Protein AF-A0A9W4X6H3-F1 (afdb_monomer)

Sequence (43 aa):
MKALTPKACVAIIYGKKCRQSDRTIAKNLGCSKTAVYNTLKRL

Foldseek 3Di:
DPQDDPVLLVLLVVCVVVVHDLVRSCVVSVHDSVNSVVSVVVD

Organism: NCBI:txid1117311

Mean predicted aligned error: 3.18 Å

pLDDT: mean 90.16, std 8.17, range [56.22, 95.75]

Solvent-accessible surface area (backbone atoms only — not comparable to full-atom values): 2640 Å² total; per-residue (Å²): 129,85,79,78,50,72,70,53,54,51,50,48,55,50,35,49,75,72,68,48,50,60,64,56,47,13,62,76,67,76,48,52,51,66,56,51,50,54,55,62,72,74,106

Radius of gyration: 8.99 Å; Cα contacts (8 Å, |Δi|>4): 27; chains: 1; bounding box: 20×20×18 Å

Structure (mmCIF, N/CA/C/O backbone):
data_AF-A0A9W4X6H3-F1
#
_entry.id   AF-A0A9W4X6H3-F1
#
loop_
_atom_site.group_PDB
_atom_site.id
_atom_site.type_symbol
_atom_site.label_atom_id
_atom_site.label_alt_id
_atom_site.label_comp_id
_atom_site.label_asym_id
_atom_site.label_entity_id
_atom_site.label_seq_id
_atom_site.pdbx_PDB_ins_code
_atom_site.Cartn_x
_atom_site.Cartn_y
_atom_site.Cartn_z
_atom_site.occupancy
_atom_site.B_iso_or_equiv
_atom_site.auth_seq_id
_atom_site.auth_comp_id
_atom_site.auth_asym_id
_atom_site.auth_atom_id
_atom_site.pdbx_PDB_model_num
ATOM 1 N N . MET A 1 1 ? -12.123 6.299 7.505 1.00 56.22 1 MET A N 1
ATOM 2 C CA . MET A 1 1 ? -11.093 5.239 7.377 1.00 56.22 1 MET A CA 1
ATOM 3 C C . MET A 1 1 ? -9.905 5.630 8.237 1.00 56.22 1 MET A C 1
ATOM 5 O O . MET A 1 1 ? -9.494 6.780 8.159 1.00 56.22 1 MET A O 1
ATOM 9 N N . LYS A 1 2 ? -9.386 4.726 9.075 1.00 67.31 2 LYS A N 1
ATOM 10 C CA . LYS A 1 2 ? -8.181 5.004 9.871 1.00 67.31 2 LYS A CA 1
ATOM 11 C C . LYS A 1 2 ? -7.012 5.251 8.912 1.00 67.31 2 LYS A C 1
ATOM 13 O O . LYS A 1 2 ? -6.847 4.492 7.957 1.00 67.31 2 LYS A O 1
ATOM 18 N N . ALA A 1 3 ? -6.267 6.334 9.116 1.00 71.94 3 ALA A N 1
ATOM 19 C CA . ALA A 1 3 ? -5.127 6.655 8.265 1.00 71.94 3 ALA A CA 1
ATOM 20 C C . ALA A 1 3 ? -4.082 5.530 8.344 1.00 71.94 3 ALA A C 1
ATOM 22 O O . ALA A 1 3 ? -3.810 5.005 9.426 1.00 71.94 3 ALA A 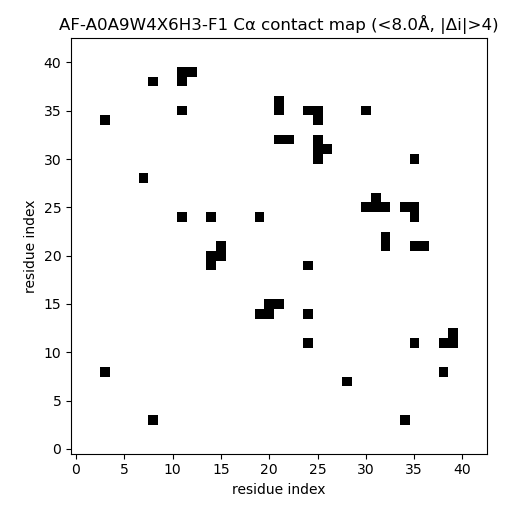O 1
ATOM 23 N N . LEU A 1 4 ? -3.520 5.147 7.194 1.00 82.69 4 LEU A N 1
ATOM 24 C CA . LEU A 1 4 ? -2.390 4.221 7.142 1.00 82.69 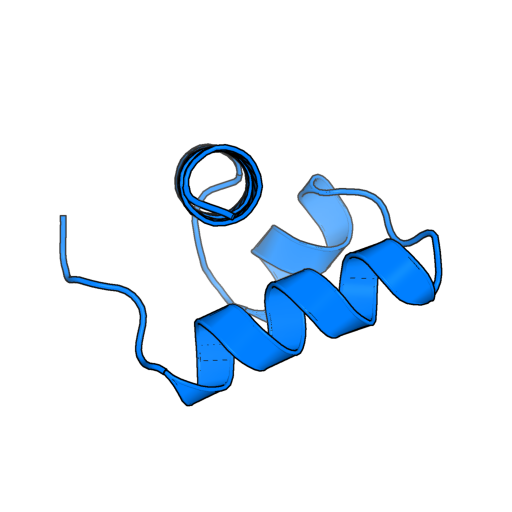4 LEU A CA 1
ATOM 25 C C . LEU A 1 4 ? -1.205 4.838 7.885 1.00 82.69 4 LEU A C 1
ATOM 27 O O . LEU A 1 4 ? -0.913 6.025 7.736 1.00 82.69 4 LEU A O 1
ATOM 31 N N . THR A 1 5 ? -0.522 4.026 8.686 1.00 88.56 5 THR A N 1
ATOM 32 C CA . THR A 1 5 ? 0.695 4.473 9.360 1.00 88.56 5 THR A CA 1
ATOM 33 C C . THR A 1 5 ? 1.790 4.747 8.323 1.00 88.56 5 THR A C 1
ATOM 35 O O . THR A 1 5 ? 1.820 4.084 7.280 1.00 88.56 5 TH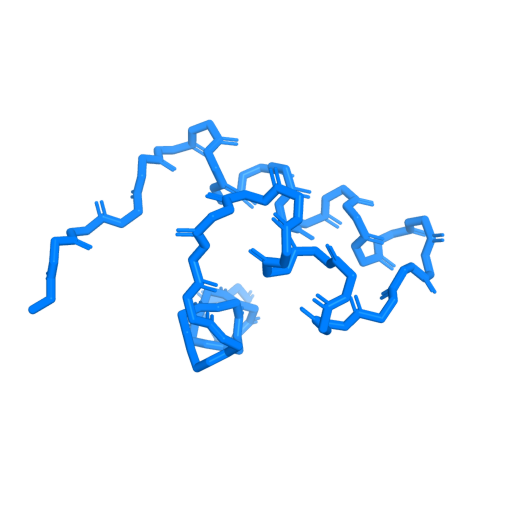R A O 1
ATOM 38 N N . PRO A 1 6 ? 2.742 5.658 8.600 1.00 89.69 6 PRO A N 1
ATOM 39 C CA . PRO A 1 6 ? 3.862 5.919 7.694 1.00 89.69 6 PRO A CA 1
ATOM 40 C C . PRO A 1 6 ? 4.613 4.639 7.295 1.00 89.69 6 PRO A C 1
ATOM 42 O O . PRO A 1 6 ? 4.929 4.434 6.126 1.00 89.69 6 PRO A O 1
ATOM 45 N N . LYS A 1 7 ? 4.798 3.715 8.249 1.00 91.38 7 LYS A N 1
ATOM 46 C CA . LYS A 1 7 ? 5.415 2.400 8.019 1.00 91.38 7 LYS A CA 1
ATOM 47 C C . LYS A 1 7 ? 4.650 1.563 6.988 1.00 91.38 7 LYS A C 1
ATOM 49 O O . LYS A 1 7 ? 5.264 0.927 6.136 1.00 91.38 7 LYS A O 1
ATOM 54 N N . ALA A 1 8 ? 3.319 1.576 7.039 1.00 91.12 8 ALA A N 1
ATOM 55 C CA . ALA A 1 8 ? 2.497 0.845 6.085 1.00 91.12 8 ALA A CA 1
ATOM 56 C C . ALA A 1 8 ? 2.535 1.481 4.685 1.00 91.12 8 ALA A C 1
ATOM 58 O O . ALA A 1 8 ? 2.584 0.754 3.696 1.00 91.12 8 ALA A O 1
ATOM 59 N N . CYS A 1 9 ? 2.605 2.813 4.582 1.00 92.00 9 CYS A N 1
ATOM 60 C CA . CYS A 1 9 ? 2.812 3.490 3.297 1.00 92.00 9 CYS A CA 1
ATOM 61 C C . CYS A 1 9 ? 4.148 3.095 2.648 1.00 92.00 9 CYS A C 1
ATOM 63 O O . CYS A 1 9 ? 4.181 2.774 1.46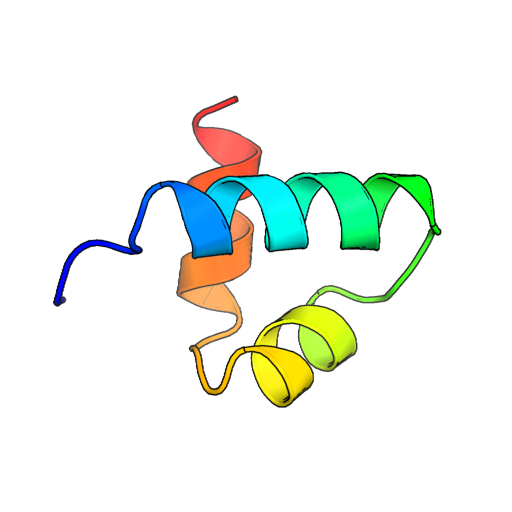1 1.00 92.00 9 CYS A O 1
ATOM 65 N N . VAL A 1 10 ? 5.233 3.036 3.426 1.00 93.69 10 VAL A N 1
ATOM 66 C CA . VAL A 1 10 ? 6.544 2.575 2.932 1.00 93.69 10 VAL A CA 1
ATOM 67 C C . VAL A 1 10 ? 6.480 1.120 2.462 1.00 93.69 10 VAL A C 1
ATOM 69 O O . VAL A 1 10 ? 6.982 0.800 1.386 1.00 93.69 10 VAL A O 1
ATOM 72 N N . ALA A 1 11 ? 5.810 0.245 3.216 1.00 95.00 11 ALA A N 1
ATOM 73 C CA . ALA A 1 11 ? 5.629 -1.152 2.826 1.00 95.00 11 ALA A CA 1
ATOM 74 C C . ALA A 1 11 ? 4.823 -1.303 1.521 1.00 95.00 11 ALA A C 1
ATOM 76 O O . ALA A 1 11 ? 5.152 -2.156 0.698 1.00 95.00 11 ALA A O 1
ATOM 77 N N . ILE A 1 12 ? 3.816 -0.450 1.293 1.00 95.06 12 ILE A N 1
ATOM 78 C CA . ILE A 1 12 ? 3.060 -0.399 0.030 1.00 95.06 12 ILE A CA 1
ATOM 79 C C . ILE A 1 12 ? 3.980 -0.041 -1.144 1.00 95.06 12 ILE A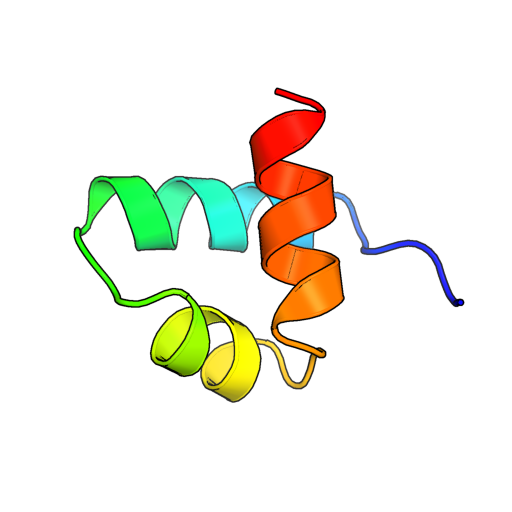 C 1
ATOM 81 O O . ILE A 1 12 ? 3.989 -0.747 -2.155 1.00 95.06 12 ILE A O 1
ATOM 85 N N . ILE A 1 13 ? 4.778 1.022 -1.004 1.00 93.81 13 ILE A N 1
ATOM 86 C CA . ILE A 1 13 ? 5.725 1.466 -2.040 1.00 93.81 13 ILE A CA 1
ATOM 87 C C . ILE A 1 13 ? 6.731 0.359 -2.353 1.00 93.81 13 ILE A C 1
ATOM 89 O O . ILE A 1 13 ? 6.968 0.037 -3.519 1.00 93.81 13 ILE A O 1
ATOM 93 N N . TYR A 1 14 ? 7.309 -0.241 -1.312 1.00 95.56 14 TYR A N 1
ATOM 94 C CA . TYR A 1 14 ? 8.277 -1.321 -1.453 1.00 95.56 14 TYR A CA 1
ATOM 95 C C . TYR A 1 14 ? 7.662 -2.538 -2.153 1.00 95.56 14 TYR A C 1
ATOM 97 O O . TYR A 1 14 ? 8.224 -3.038 -3.125 1.00 95.56 14 TYR A O 1
ATOM 105 N N . GLY A 1 15 ? 6.457 -2.950 -1.748 1.00 94.94 15 GLY A N 1
ATOM 106 C CA . GLY A 1 15 ? 5.723 -4.040 -2.390 1.00 94.94 15 GLY A CA 1
ATOM 107 C C . GLY A 1 15 ? 5.516 -3.807 -3.889 1.00 94.94 15 GLY A C 1
ATOM 108 O O . GLY A 1 15 ? 5.744 -4.720 -4.686 1.00 94.94 15 GLY A O 1
ATOM 109 N N . LYS A 1 16 ? 5.168 -2.580 -4.304 1.00 93.81 16 LYS A N 1
ATOM 110 C CA . LYS A 1 16 ? 5.049 -2.239 -5.733 1.00 93.81 16 LYS A CA 1
ATOM 111 C C . LYS A 1 16 ? 6.381 -2.250 -6.467 1.00 93.81 16 LYS A C 1
ATOM 113 O O . LYS A 1 16 ? 6.419 -2.750 -7.590 1.00 93.81 16 LYS A O 1
ATOM 118 N N . LYS A 1 17 ? 7.464 -1.760 -5.854 1.00 95.25 17 LYS A N 1
ATOM 119 C CA . LYS A 1 17 ? 8.818 -1.860 -6.431 1.00 95.25 17 LYS A CA 1
ATOM 120 C C . LYS A 1 17 ? 9.237 -3.318 -6.637 1.00 95.25 17 LYS A C 1
ATOM 122 O O . LYS A 1 17 ? 9.816 -3.643 -7.666 1.00 95.25 17 LYS A O 1
ATOM 127 N N . CYS A 1 18 ? 8.845 -4.212 -5.733 1.00 95.62 18 CYS A N 1
ATOM 128 C CA . CYS A 1 18 ? 9.018 -5.661 -5.869 1.00 95.62 18 CYS A CA 1
ATOM 129 C C . CYS A 1 18 ? 7.997 -6.329 -6.812 1.00 95.62 18 CYS A C 1
ATOM 131 O O . CYS A 1 18 ? 7.876 -7.552 -6.808 1.00 95.62 18 CYS A O 1
ATOM 133 N N . ARG A 1 19 ? 7.240 -5.552 -7.603 1.00 95.25 19 ARG A N 1
ATOM 134 C CA . ARG A 1 19 ? 6.213 -6.023 -8.551 1.00 95.25 19 ARG A CA 1
ATOM 135 C C . ARG A 1 19 ? 5.102 -6.865 -7.910 1.00 95.25 19 ARG A C 1
ATOM 137 O O . ARG A 1 19 ? 4.422 -7.619 -8.603 1.00 95.25 19 ARG A O 1
ATOM 144 N N . GLN A 1 20 ? 4.871 -6.727 -6.604 1.00 95.62 20 GLN A N 1
ATOM 145 C CA . GLN A 1 20 ? 3.745 -7.392 -5.956 1.00 95.62 20 GLN A CA 1
ATOM 146 C C . GLN A 1 20 ? 2.419 -6.798 -6.442 1.00 95.62 20 GLN A C 1
ATOM 148 O O . GLN A 1 20 ? 2.301 -5.601 -6.732 1.00 95.62 20 GLN A O 1
ATOM 153 N N . SER A 1 21 ? 1.394 -7.647 -6.506 1.00 94.88 21 SER A N 1
ATOM 154 C CA . SER A 1 21 ? 0.039 -7.195 -6.807 1.00 94.88 21 SER A CA 1
ATOM 155 C C . SER A 1 21 ? -0.529 -6.381 -5.641 1.00 94.88 21 SER A C 1
ATOM 157 O O . SER A 1 21 ? -0.256 -6.675 -4.476 1.00 94.88 21 SER A O 1
ATOM 159 N N . ASP A 1 22 ? -1.395 -5.409 -5.933 1.00 93.50 22 ASP A N 1
ATOM 160 C CA . ASP A 1 22 ? -2.049 -4.601 -4.892 1.00 93.50 22 ASP A CA 1
ATOM 161 C C . ASP A 1 22 ? -2.850 -5.477 -3.921 1.00 93.50 22 ASP A C 1
ATOM 163 O O . ASP A 1 22 ? -2.956 -5.170 -2.738 1.00 93.50 22 ASP A O 1
ATOM 167 N N . ARG A 1 23 ? -3.392 -6.601 -4.416 1.00 94.94 23 ARG A N 1
ATOM 168 C CA . ARG A 1 23 ? -4.115 -7.588 -3.607 1.00 94.94 23 ARG A CA 1
ATOM 169 C C . ARG A 1 23 ? -3.186 -8.284 -2.614 1.00 94.94 23 ARG A C 1
ATOM 171 O O . ARG A 1 23 ? -3.569 -8.470 -1.464 1.00 94.94 23 ARG A O 1
ATOM 178 N N . THR A 1 24 ? -1.981 -8.650 -3.046 1.00 95.75 24 THR A N 1
ATOM 179 C CA . THR A 1 24 ? -0.957 -9.258 -2.185 1.00 95.75 24 THR A CA 1
ATOM 180 C C . THR A 1 24 ? -0.506 -8.276 -1.110 1.00 95.75 24 THR A C 1
ATOM 182 O O . THR A 1 24 ? -0.491 -8.624 0.065 1.00 95.75 24 THR A O 1
ATOM 185 N N . ILE A 1 25 ? -0.224 -7.030 -1.496 1.00 95.38 25 ILE A N 1
ATOM 186 C CA . ILE A 1 25 ? 0.183 -5.963 -0.573 1.00 95.38 25 ILE A CA 1
ATOM 187 C C . ILE A 1 25 ? -0.914 -5.709 0.469 1.00 95.38 25 ILE A C 1
ATOM 189 O O . ILE A 1 25 ? -0.639 -5.684 1.666 1.00 95.38 25 ILE A O 1
ATOM 193 N N . ALA A 1 26 ? -2.167 -5.590 0.023 1.00 94.31 26 ALA A N 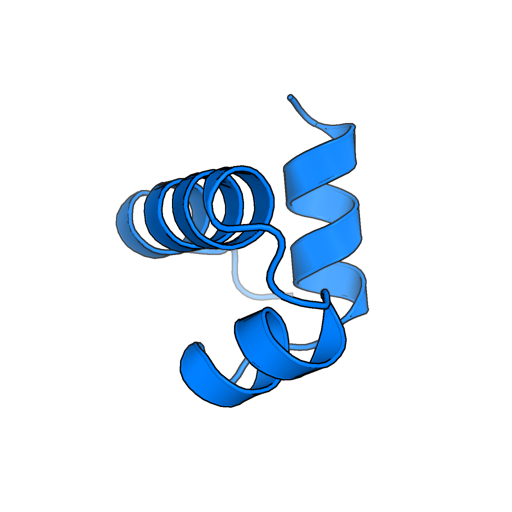1
ATOM 194 C CA . ALA A 1 26 ? -3.323 -5.396 0.892 1.00 94.31 26 ALA A CA 1
ATOM 195 C C . ALA A 1 26 ? -3.495 -6.548 1.894 1.00 94.31 26 ALA A C 1
ATOM 197 O O . ALA A 1 26 ? -3.685 -6.308 3.085 1.00 94.31 26 ALA A O 1
ATOM 198 N N . LYS A 1 27 ? -3.359 -7.799 1.430 1.00 95.62 27 LYS A N 1
ATOM 199 C CA . LYS A 1 27 ? -3.421 -8.993 2.284 1.00 95.62 27 LYS A CA 1
ATOM 200 C C . LYS A 1 27 ? -2.307 -8.994 3.334 1.00 95.62 27 LYS A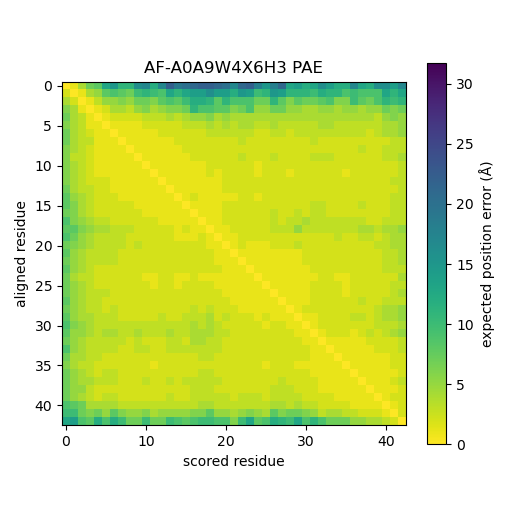 C 1
ATOM 202 O O . LYS A 1 27 ? -2.591 -9.221 4.504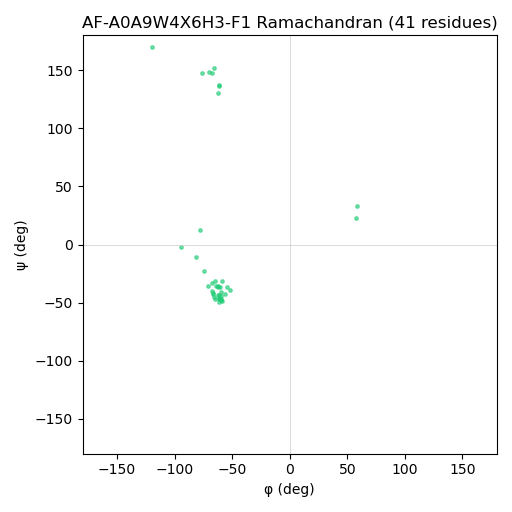 1.00 95.62 27 LYS A O 1
ATOM 207 N N . ASN A 1 28 ? -1.071 -8.701 2.932 1.00 93.44 28 ASN A N 1
ATOM 208 C CA . ASN A 1 28 ? 0.087 -8.685 3.832 1.00 93.44 28 ASN A CA 1
ATOM 209 C C . ASN A 1 28 ? -0.013 -7.592 4.903 1.00 93.44 28 ASN A C 1
ATOM 211 O O . ASN A 1 28 ? 0.487 -7.763 6.010 1.00 93.44 28 ASN A O 1
ATOM 215 N N . LEU A 1 29 ? -0.657 -6.472 4.576 1.00 91.81 29 LEU A N 1
ATOM 216 C CA . LEU A 1 29 ? -0.829 -5.337 5.483 1.00 91.81 29 LEU A CA 1
ATOM 217 C C . LEU A 1 29 ? -2.156 -5.358 6.247 1.00 91.81 29 LEU A C 1
ATOM 219 O O . LEU A 1 29 ? -2.403 -4.453 7.043 1.00 91.81 29 LEU A O 1
ATOM 223 N N . GLY A 1 30 ? -3.021 -6.347 5.997 1.00 93.31 30 GLY A N 1
ATOM 224 C CA . GLY A 1 30 ? -4.356 -6.409 6.592 1.00 93.31 30 GLY A CA 1
ATOM 225 C C . GLY A 1 30 ? -5.216 -5.186 6.259 1.00 93.31 30 GLY A C 1
ATOM 226 O O . GLY A 1 30 ? -6.004 -4.740 7.091 1.00 93.31 30 GLY A O 1
ATOM 227 N N . CYS A 1 31 ? -5.041 -4.599 5.073 1.00 90.38 31 CYS A N 1
ATOM 228 C CA . CYS A 1 31 ? -5.752 -3.395 4.650 1.00 90.38 31 CYS A CA 1
ATOM 229 C C . CYS A 1 31 ? -6.596 -3.641 3.393 1.00 90.38 31 CYS A C 1
ATOM 231 O O . CYS A 1 31 ? -6.517 -4.685 2.747 1.00 90.38 31 CYS A O 1
ATOM 233 N N . SER A 1 32 ? -7.451 -2.678 3.042 1.00 92.06 32 SER A N 1
ATOM 234 C CA . SER A 1 32 ? -8.238 -2.771 1.814 1.00 92.06 32 SER A CA 1
ATOM 235 C C . SER A 1 32 ? -7.376 -2.461 0.589 1.00 92.06 32 SER A C 1
ATOM 237 O O . SER A 1 32 ? -6.492 -1.603 0.623 1.00 92.06 32 SER A O 1
ATOM 239 N N . LYS A 1 33 ? -7.686 -3.101 -0.544 1.00 92.50 33 LYS A N 1
ATOM 240 C CA . LYS A 1 33 ? -7.057 -2.780 -1.837 1.00 92.50 33 LYS A CA 1
ATOM 241 C C . LYS A 1 33 ? -7.204 -1.291 -2.181 1.00 92.50 33 LYS A C 1
ATOM 243 O O . LYS A 1 33 ? -6.282 -0.683 -2.715 1.00 92.50 33 LYS A O 1
ATOM 248 N N . THR A 1 34 ? -8.342 -0.692 -1.834 1.00 92.31 34 THR A N 1
ATOM 249 C CA . THR A 1 34 ? -8.613 0.736 -2.038 1.00 92.31 34 THR A CA 1
ATOM 250 C C . THR A 1 34 ? -7.649 1.621 -1.253 1.00 92.31 34 THR A C 1
ATOM 252 O O . THR A 1 34 ? -7.233 2.662 -1.752 1.00 92.31 34 THR A O 1
ATOM 255 N N . ALA A 1 35 ? -7.247 1.204 -0.048 1.00 90.75 35 ALA A N 1
ATOM 256 C CA . ALA A 1 35 ? -6.265 1.933 0.744 1.00 90.75 35 ALA A CA 1
ATOM 257 C C . ALA A 1 35 ? -4.879 1.904 0.077 1.00 90.75 35 ALA A C 1
ATOM 259 O O . ALA A 1 35 ? -4.237 2.944 -0.024 1.00 90.75 35 ALA A O 1
ATOM 260 N N . VAL A 1 36 ? -4.470 0.752 -0.471 1.00 92.50 36 VAL A N 1
ATOM 261 C CA . VAL A 1 36 ? -3.235 0.622 -1.268 1.00 92.50 36 VAL A CA 1
ATOM 262 C C . VAL A 1 36 ? -3.265 1.547 -2.487 1.00 92.50 36 VAL A C 1
ATOM 264 O O . VAL A 1 36 ? -2.326 2.310 -2.699 1.00 92.50 36 VAL A O 1
ATOM 267 N N . TYR A 1 37 ? -4.359 1.531 -3.255 1.00 91.94 37 TYR A N 1
ATOM 268 C CA . TYR A 1 37 ? -4.527 2.395 -4.429 1.00 91.94 3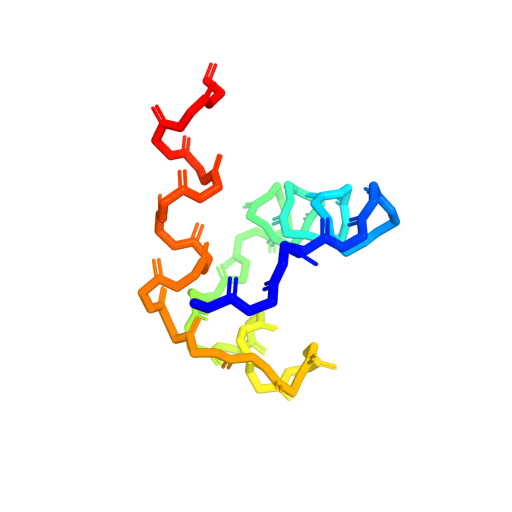7 TYR A CA 1
ATOM 269 C C . TYR A 1 37 ? -4.459 3.885 -4.069 1.00 91.94 37 TYR A C 1
ATOM 271 O O . TYR A 1 37 ? -3.732 4.642 -4.708 1.00 91.94 37 TYR A O 1
ATOM 279 N N . ASN A 1 38 ? -5.165 4.307 -3.018 1.00 90.88 38 ASN A N 1
ATOM 280 C CA . ASN A 1 38 ? -5.168 5.701 -2.574 1.00 90.88 38 ASN A CA 1
ATOM 281 C C . ASN A 1 38 ? -3.784 6.165 -2.101 1.00 90.88 38 ASN A C 1
ATOM 283 O O . ASN A 1 38 ? -3.424 7.316 -2.340 1.00 90.88 38 ASN A O 1
ATOM 287 N N . THR A 1 39 ? -3.006 5.291 -1.454 1.00 90.06 39 THR A N 1
ATOM 288 C CA . THR A 1 39 ? -1.617 5.590 -1.082 1.00 90.06 39 THR A CA 1
ATOM 289 C C . THR A 1 39 ? -0.735 5.751 -2.312 1.00 90.06 39 THR A C 1
ATOM 291 O O . THR A 1 39 ? 0.017 6.714 -2.380 1.00 90.06 39 THR A O 1
ATOM 294 N N . LEU A 1 40 ? -0.849 4.852 -3.292 1.00 89.12 40 LEU A N 1
ATOM 295 C CA . LEU A 1 40 ? -0.057 4.922 -4.522 1.00 89.12 40 LEU A CA 1
ATOM 296 C C . LEU A 1 40 ? -0.414 6.125 -5.394 1.00 89.12 40 LEU A C 1
ATOM 298 O O . LEU A 1 40 ? 0.468 6.668 -6.035 1.00 89.12 40 LEU A O 1
ATOM 302 N N . LYS A 1 41 ? -1.681 6.549 -5.410 1.00 90.44 41 LYS A N 1
ATOM 303 C CA . LYS A 1 41 ? -2.138 7.728 -6.162 1.00 90.44 41 LYS A CA 1
ATOM 304 C C . LYS A 1 41 ? -1.733 9.056 -5.511 1.00 90.44 41 LYS A C 1
ATOM 306 O O . LYS A 1 41 ? -1.739 10.086 -6.171 1.00 90.44 41 LYS A O 1
ATOM 311 N N . ARG A 1 42 ? -1.474 9.049 -4.199 1.00 83.88 42 ARG A N 1
ATOM 312 C CA . ARG A 1 42 ? -1.018 10.227 -3.442 1.00 83.88 42 ARG A CA 1
ATOM 313 C C . ARG A 1 42 ? 0.485 10.485 -3.563 1.00 83.88 42 ARG A C 1
ATOM 315 O O . ARG A 1 42 ? 0.928 11.526 -3.088 1.00 83.88 42 ARG A O 1
ATOM 322 N N . LEU A 1 43 ? 1.232 9.534 -4.117 1.00 72.81 43 LEU A N 1
ATOM 323 C CA . LEU A 1 43 ? 2.661 9.627 -4.410 1.00 72.81 43 LEU A CA 1
ATOM 324 C C . LEU A 1 43 ? 2.858 10.023 -5.869 1.00 72.81 43 LEU A C 1
ATOM 326 O O . LEU A 1 43 ? 3.842 10.745 -6.119 1.00 72.81 43 LEU A O 1
#

Nearest PDB structures (foldseek):
  4zms-assembly1_B  TM=8.166E-01  e=1.225E-01  Streptococcus pneumoniae R6
  2r0q-assembly1_F  TM=8.562E-01  e=2.494E-01  Staphylococcus aureus
  1tc3-assembly1_C  TM=9.481E-01  e=7.476E-01  Caenorhabditis elegans
  4ldz-assembly1_B  TM=8.006E-01  e=5.774E-01  Bacillus subtilis subsp. subtilis str. 168
  2r0q-assembly1_E  TM=7.880E-01  e=1.970E+00  Staphylococcus aureus

Secondary structure (DSSP, 8-state):
-PPPPHHHHHHHHHHHHTT--HHHHHHHHT--HHHHHHHHHT-